Protein AF-A0AAE1D5R2-F1 (afdb_monomer_lite)

pLDDT: mean 80.83, std 11.8, range [43.78, 93.25]

Radius of gyration: 21.81 Å; chains: 1; bounding box: 30×30×58 Å

Sequence (110 aa):
MLLQHMVQAYGDIRSGRSQRDTGWDFDLTCSVLQRFFKKRDVGEESRNPEGQTILYLETEKSIVCHLAHLSDWGFPFYVLDLRRAVKRILDKERWYISFFKDNCPRKEWA

Structure (mmCIF, N/CA/C/O backbone):
data_AF-A0AAE1D5R2-F1
#
_entry.id   AF-A0AAE1D5R2-F1
#
loop_
_atom_site.group_PDB
_atom_site.id
_atom_site.type_symbol
_atom_site.label_atom_id
_atom_site.label_alt_id
_atom_site.label_comp_id
_atom_site.label_asym_id
_atom_site.label_entity_id
_atom_site.label_seq_id
_atom_site.pdbx_PDB_ins_code
_atom_site.Cartn_x
_atom_site.Cartn_y
_atom_site.Cartn_z
_atom_site.occupancy
_atom_site.B_iso_or_equiv
_atom_site.auth_seq_id
_atom_site.auth_comp_id
_atom_site.auth_asym_id
_atom_site.auth_atom_id
_atom_site.pdbx_PDB_model_num
ATOM 1 N N . MET A 1 1 ? -11.431 -8.225 -35.719 1.00 63.03 1 MET A N 1
ATOM 2 C CA . MET A 1 1 ? -10.241 -8.048 -36.582 1.00 63.03 1 MET A CA 1
ATOM 3 C C . MET A 1 1 ? -9.011 -7.612 -35.789 1.00 63.03 1 MET A C 1
ATOM 5 O O . MET A 1 1 ? -8.074 -8.388 -35.719 1.00 63.03 1 MET A O 1
ATOM 9 N N . LEU A 1 2 ? -9.024 -6.469 -35.092 1.00 75.56 2 LEU A N 1
ATOM 10 C CA . LEU A 1 2 ? -7.836 -5.936 -34.394 1.00 75.56 2 LEU A CA 1
ATOM 11 C C . LEU A 1 2 ? -7.213 -6.880 -33.336 1.00 75.56 2 LEU A C 1
ATOM 13 O O . LEU A 1 2 ? -5.997 -7.028 -33.281 1.00 75.56 2 LEU A O 1
ATOM 17 N N . LEU A 1 3 ? -8.033 -7.598 -32.556 1.00 77.81 3 LEU A N 1
ATOM 18 C CA . LEU A 1 3 ? -7.539 -8.594 -31.589 1.00 77.81 3 LEU A CA 1
ATOM 19 C C . LEU A 1 3 ? -6.821 -9.777 -32.271 1.00 77.81 3 LEU A C 1
ATOM 21 O O . LEU A 1 3 ? -5.856 -10.312 -31.736 1.00 77.81 3 LEU A O 1
ATOM 25 N N . GLN A 1 4 ? -7.284 -10.176 -33.457 1.00 82.00 4 GLN A N 1
ATOM 26 C CA . GLN A 1 4 ? -6.718 -11.293 -34.213 1.00 82.00 4 GLN A CA 1
ATOM 27 C C . GLN A 1 4 ? -5.349 -10.919 -34.793 1.00 82.00 4 GLN A C 1
ATOM 29 O O . GLN A 1 4 ? -4.409 -11.699 -34.667 1.00 82.00 4 GLN A O 1
ATOM 34 N N . HIS A 1 5 ? -5.213 -9.692 -35.310 1.00 86.56 5 HIS A N 1
ATOM 35 C CA . HIS A 1 5 ? -3.934 -9.153 -35.785 1.00 86.56 5 HIS A CA 1
ATOM 36 C C . HIS A 1 5 ? -2.910 -9.039 -34.645 1.00 86.56 5 HIS A C 1
ATOM 38 O O . HIS A 1 5 ? -1.757 -9.411 -34.815 1.00 86.56 5 HIS A O 1
ATOM 44 N N . MET A 1 6 ? -3.329 -8.611 -33.447 1.00 83.94 6 MET A N 1
ATOM 45 C CA . MET A 1 6 ? -2.443 -8.545 -32.273 1.00 83.94 6 MET A CA 1
ATOM 46 C C . MET A 1 6 ? -1.920 -9.917 -31.829 1.00 83.94 6 MET A C 1
ATOM 48 O O . MET A 1 6 ? -0.765 -10.039 -31.423 1.00 83.94 6 MET A O 1
ATOM 52 N N . VAL A 1 7 ? -2.764 -10.951 -31.886 1.00 86.12 7 VAL A N 1
ATOM 53 C CA . VAL A 1 7 ? -2.372 -12.321 -31.520 1.00 86.12 7 VAL A CA 1
ATOM 54 C C . VAL A 1 7 ? -1.404 -12.909 -32.547 1.00 86.12 7 VAL A C 1
ATOM 56 O O . VAL A 1 7 ? -0.431 -13.549 -32.153 1.00 86.12 7 VAL A O 1
ATOM 59 N N . GLN A 1 8 ? -1.631 -12.661 -33.838 1.00 86.88 8 GLN A N 1
ATOM 60 C CA . GLN A 1 8 ? -0.723 -13.087 -34.907 1.00 86.88 8 GLN A CA 1
ATOM 61 C C . GLN A 1 8 ? 0.624 -12.361 -34.819 1.00 86.88 8 GLN A C 1
ATOM 63 O O . GLN A 1 8 ? 1.659 -13.019 -34.744 1.00 86.88 8 GLN A O 1
ATOM 68 N N . ALA A 1 9 ? 0.607 -11.034 -34.665 1.00 86.94 9 ALA A N 1
ATOM 69 C CA . ALA A 1 9 ? 1.810 -10.231 -34.459 1.00 86.94 9 ALA A CA 1
ATOM 70 C C . ALA A 1 9 ? 2.634 -10.697 -33.243 1.00 86.94 9 ALA A C 1
ATOM 72 O O . ALA A 1 9 ? 3.863 -10.724 -33.284 1.00 86.94 9 ALA A O 1
ATOM 73 N N . TYR A 1 10 ? 1.973 -11.105 -32.153 1.00 85.06 10 TYR A N 1
ATOM 74 C CA . TYR A 1 10 ? 2.658 -11.672 -30.987 1.00 85.06 10 TYR A CA 1
ATOM 75 C C . TYR A 1 10 ? 3.386 -12.984 -31.305 1.00 85.06 10 TYR A C 1
ATOM 77 O O . TYR A 1 10 ? 4.516 -13.177 -30.853 1.00 85.06 10 TYR A O 1
ATOM 85 N N . GLY A 1 11 ? 2.759 -13.872 -32.082 1.00 85.88 11 GLY A N 1
ATOM 86 C CA . GLY A 1 11 ? 3.378 -15.121 -32.532 1.00 85.88 11 GLY A CA 1
ATOM 87 C C . GLY A 1 11 ? 4.609 -14.869 -33.402 1.00 85.88 11 GLY A C 1
ATOM 88 O O . GLY A 1 11 ? 5.670 -15.440 -33.148 1.00 85.88 11 GLY A O 1
ATOM 89 N N . ASP A 1 12 ? 4.495 -13.943 -34.350 1.00 86.88 12 ASP A N 1
ATOM 90 C CA . ASP A 1 12 ? 5.571 -13.572 -35.272 1.00 86.88 12 ASP A CA 1
ATOM 91 C C . ASP A 1 12 ? 6.786 -12.989 -34.543 1.00 86.88 12 ASP A C 1
ATOM 93 O O . ASP A 1 12 ? 7.929 -13.376 -34.799 1.00 86.88 12 ASP A O 1
ATOM 97 N N . ILE A 1 13 ? 6.558 -12.122 -33.560 1.00 86.19 13 ILE A N 1
ATOM 98 C CA . ILE A 1 13 ? 7.641 -11.525 -32.771 1.00 86.19 13 ILE A CA 1
ATOM 99 C C 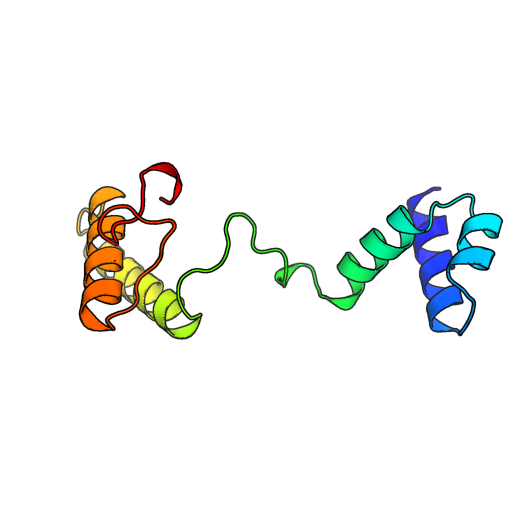. ILE A 1 13 ? 8.294 -12.557 -31.846 1.00 86.19 13 ILE A C 1
ATOM 101 O O . ILE A 1 13 ? 9.518 -12.580 -31.719 1.00 86.19 13 ILE A O 1
ATOM 105 N N . ARG A 1 14 ? 7.516 -13.478 -31.264 1.00 83.50 14 ARG A N 1
ATOM 106 C CA . ARG A 1 14 ? 8.060 -14.628 -30.518 1.00 83.50 14 ARG A CA 1
ATOM 107 C C . ARG A 1 14 ? 8.875 -15.574 -31.402 1.00 83.50 14 ARG A C 1
ATOM 109 O O . ARG A 1 14 ? 9.812 -16.188 -30.904 1.00 83.50 14 ARG A O 1
ATOM 116 N N . SER A 1 15 ? 8.554 -15.666 -32.692 1.00 85.62 15 SER A N 1
ATOM 117 C CA . SER A 1 15 ? 9.317 -16.451 -33.672 1.00 85.62 15 SER A CA 1
ATOM 118 C C . SER A 1 15 ? 10.629 -15.787 -34.122 1.00 85.62 15 SER A C 1
ATOM 120 O O . SER A 1 15 ? 11.395 -16.392 -34.868 1.00 85.62 15 SER A O 1
ATOM 122 N N . GLY A 1 16 ? 10.916 -14.566 -33.648 1.00 85.62 16 GLY A N 1
ATOM 123 C CA . GLY A 1 16 ? 12.164 -13.844 -33.907 1.00 85.62 16 GLY A CA 1
ATOM 124 C C . GLY A 1 16 ? 12.045 -12.674 -34.886 1.00 85.62 16 GLY A C 1
ATOM 125 O O . GLY A 1 16 ? 13.064 -12.068 -35.217 1.00 85.62 16 GLY A O 1
ATOM 126 N N . ARG A 1 17 ? 10.836 -12.319 -35.350 1.00 86.00 17 ARG A N 1
ATOM 127 C CA . ARG A 1 17 ? 10.639 -11.118 -36.179 1.00 86.00 17 ARG A CA 1
ATOM 128 C C . ARG A 1 17 ? 10.757 -9.836 -35.358 1.00 86.00 17 ARG A C 1
ATOM 130 O O . ARG A 1 17 ? 10.430 -9.793 -34.171 1.00 86.00 17 ARG A O 1
ATOM 137 N N . SER A 1 18 ? 11.200 -8.759 -36.007 1.00 86.69 18 SER A N 1
ATOM 138 C CA . SER A 1 18 ? 11.306 -7.460 -35.348 1.00 86.69 18 SER A CA 1
ATOM 139 C C . SER A 1 18 ? 9.918 -6.856 -35.087 1.00 86.69 18 SER A C 1
ATOM 141 O O . SER A 1 18 ? 8.975 -7.019 -35.868 1.00 86.69 18 SER A O 1
ATOM 143 N N . GLN A 1 19 ? 9.790 -6.115 -33.981 1.00 83.50 19 GLN A N 1
ATOM 144 C CA . GLN A 1 19 ? 8.542 -5.422 -33.631 1.00 83.50 19 GLN A CA 1
ATOM 145 C C . GLN A 1 19 ? 8.149 -4.357 -34.663 1.00 83.50 19 GLN A C 1
ATOM 147 O O . GLN A 1 19 ? 6.972 -4.034 -34.791 1.00 83.50 19 GLN A O 1
ATOM 152 N N . ARG A 1 20 ? 9.135 -3.803 -35.378 1.00 83.19 20 ARG A N 1
ATOM 153 C CA . ARG A 1 20 ? 8.928 -2.748 -36.370 1.00 83.19 20 ARG A CA 1
ATOM 154 C C . ARG A 1 20 ? 8.320 -3.311 -37.650 1.00 83.19 20 ARG A C 1
ATOM 156 O O . ARG A 1 20 ? 7.314 -2.779 -38.099 1.00 83.19 20 ARG A O 1
ATOM 163 N N . ASP A 1 21 ? 8.889 -4.398 -38.165 1.00 86.12 21 ASP A N 1
ATOM 164 C CA . ASP A 1 21 ? 8.428 -5.025 -39.412 1.00 86.12 21 ASP A CA 1
ATOM 165 C C . ASP A 1 21 ? 7.017 -5.592 -39.226 1.00 86.12 21 ASP A C 1
ATOM 167 O O . ASP A 1 21 ? 6.106 -5.303 -39.993 1.00 86.12 21 ASP A O 1
ATOM 171 N N . THR A 1 22 ? 6.798 -6.278 -38.104 1.00 86.38 22 THR A N 1
ATOM 172 C CA . THR A 1 22 ? 5.478 -6.807 -37.736 1.00 86.38 22 THR A CA 1
ATOM 173 C C . THR A 1 22 ? 4.453 -5.683 -37.514 1.00 86.38 22 THR A C 1
ATOM 175 O O . THR A 1 22 ? 3.272 -5.838 -37.808 1.00 86.38 22 THR A O 1
ATOM 178 N N . GLY A 1 23 ? 4.879 -4.523 -37.005 1.00 86.56 23 GLY A N 1
ATOM 179 C CA . GLY A 1 23 ? 4.006 -3.357 -36.864 1.00 86.56 23 GLY A CA 1
ATOM 180 C C . GLY A 1 23 ? 3.529 -2.801 -38.206 1.00 86.56 23 GLY A C 1
ATOM 181 O O . GLY A 1 23 ? 2.385 -2.369 -38.309 1.00 86.56 23 GLY A O 1
ATOM 182 N N . TRP A 1 24 ? 4.368 -2.850 -39.242 1.00 88.19 24 TRP A N 1
ATOM 183 C CA . TRP A 1 24 ? 3.995 -2.417 -40.591 1.00 88.19 24 TRP A CA 1
ATOM 184 C C . TRP A 1 24 ? 3.031 -3.402 -41.256 1.00 88.19 24 TRP A C 1
ATOM 186 O O . TRP A 1 24 ? 2.028 -2.970 -41.817 1.00 88.19 24 TRP A O 1
ATOM 196 N N . ASP A 1 25 ? 3.283 -4.707 -41.127 1.00 86.94 25 ASP A N 1
ATOM 197 C CA . ASP A 1 25 ? 2.462 -5.760 -41.747 1.00 86.94 25 ASP A CA 1
ATOM 198 C C . ASP A 1 25 ? 1.004 -5.753 -41.255 1.00 86.94 25 ASP A C 1
ATOM 200 O O . ASP A 1 25 ? 0.078 -6.048 -42.011 1.00 86.94 25 ASP A O 1
ATOM 204 N N . PHE A 1 26 ? 0.791 -5.405 -39.984 1.00 84.94 26 PHE A N 1
ATOM 205 C CA . PHE A 1 26 ? -0.528 -5.434 -39.346 1.00 84.94 26 PHE A CA 1
ATOM 206 C C . PHE A 1 26 ? -1.141 -4.049 -39.094 1.00 84.94 26 PHE A C 1
ATOM 208 O O . PHE A 1 26 ? -2.202 -3.979 -38.467 1.00 84.94 26 PHE A O 1
ATOM 215 N N . ASP A 1 27 ? -0.497 -2.975 -39.564 1.00 87.62 27 ASP A N 1
ATOM 216 C CA . ASP A 1 27 ? -0.868 -1.574 -39.297 1.00 87.62 27 ASP A CA 1
ATOM 217 C C . ASP A 1 27 ? -1.030 -1.280 -37.788 1.00 87.62 27 ASP A C 1
ATOM 219 O O . ASP A 1 27 ? -2.020 -0.726 -37.303 1.00 87.62 27 ASP A O 1
ATOM 223 N N . LEU A 1 28 ? -0.047 -1.729 -37.001 1.00 86.06 28 LEU A N 1
ATOM 224 C CA . LEU A 1 28 ? -0.001 -1.586 -35.547 1.00 86.06 28 LEU A CA 1
ATOM 225 C C . LEU A 1 28 ? 1.204 -0.742 -35.131 1.00 86.06 28 LEU A C 1
ATOM 227 O O . LEU A 1 28 ? 2.357 -1.064 -35.412 1.00 86.06 28 LEU A O 1
ATOM 231 N N . THR A 1 29 ? 0.963 0.313 -34.352 1.00 86.56 29 THR A N 1
ATOM 232 C CA . THR A 1 29 ? 2.057 1.078 -33.743 1.00 86.56 29 THR A CA 1
ATOM 233 C C . THR A 1 29 ? 2.843 0.204 -32.758 1.00 86.56 29 THR A C 1
ATOM 235 O O . THR A 1 29 ? 2.257 -0.542 -31.970 1.00 86.56 29 THR A O 1
ATOM 238 N N . CYS A 1 30 ? 4.170 0.362 -32.706 1.00 82.50 30 CYS A N 1
ATOM 239 C CA . CYS A 1 30 ? 5.024 -0.364 -31.757 1.00 82.50 30 CYS A CA 1
ATOM 240 C C . CYS A 1 30 ? 4.556 -0.231 -30.294 1.00 82.50 30 CYS A C 1
ATOM 242 O O . CYS A 1 30 ? 4.664 -1.181 -29.525 1.00 82.50 30 CYS A O 1
ATOM 244 N N . SER A 1 31 ? 3.990 0.918 -29.910 1.00 84.06 31 SER A N 1
ATOM 245 C CA . SER A 1 31 ? 3.434 1.154 -28.569 1.00 84.06 31 SER A CA 1
ATOM 246 C C . SER A 1 31 ? 2.253 0.233 -28.239 1.00 84.06 31 SER A C 1
ATOM 248 O O . SER A 1 31 ? 2.121 -0.236 -27.107 1.00 84.06 31 SER A O 1
ATOM 250 N N . VAL A 1 32 ? 1.411 -0.064 -29.231 1.00 85.38 32 VAL A N 1
ATOM 251 C CA . VAL A 1 32 ? 0.257 -0.960 -29.109 1.00 85.38 32 VAL A CA 1
ATOM 252 C C . VAL A 1 32 ? 0.729 -2.401 -28.918 1.00 85.38 32 VAL A C 1
ATOM 254 O O . VAL A 1 32 ? 0.258 -3.080 -28.004 1.00 85.38 32 VAL A O 1
ATOM 257 N N . LEU A 1 33 ? 1.716 -2.832 -29.709 1.00 84.06 33 LEU A N 1
ATOM 258 C CA . LEU A 1 33 ? 2.347 -4.149 -29.587 1.00 84.06 33 LEU A CA 1
ATOM 259 C C . LEU A 1 33 ? 3.027 -4.326 -28.224 1.00 84.06 33 LEU A C 1
ATOM 261 O O . LEU A 1 33 ? 2.731 -5.276 -27.504 1.00 84.06 33 LEU A O 1
ATOM 265 N N . GLN A 1 34 ? 3.852 -3.366 -27.803 1.00 84.25 34 GLN A N 1
ATOM 266 C CA . GLN A 1 34 ? 4.530 -3.399 -26.502 1.00 84.25 34 GLN A CA 1
ATOM 267 C C . GLN A 1 34 ? 3.547 -3.480 -25.332 1.00 84.25 34 GLN A C 1
ATOM 269 O O . GLN A 1 34 ? 3.750 -4.258 -24.397 1.00 84.25 34 GLN A O 1
ATOM 274 N N . ARG A 1 35 ? 2.452 -2.712 -25.382 1.00 82.31 35 ARG A N 1
ATOM 275 C CA . ARG A 1 35 ? 1.406 -2.754 -24.354 1.00 82.31 35 ARG A CA 1
ATOM 276 C C . ARG A 1 35 ? 0.693 -4.106 -24.327 1.00 82.31 35 ARG A C 1
ATOM 278 O O . ARG A 1 35 ? 0.401 -4.610 -23.241 1.00 82.31 35 ARG A O 1
ATOM 285 N N . PHE A 1 36 ? 0.414 -4.684 -25.494 1.00 84.12 36 PHE A N 1
ATOM 286 C CA . PHE A 1 36 ? -0.214 -5.998 -25.615 1.00 84.12 36 PHE A CA 1
ATOM 287 C C . PHE A 1 36 ? 0.697 -7.114 -25.079 1.00 84.12 36 PHE A C 1
ATOM 289 O O . PHE A 1 36 ? 0.242 -7.949 -24.298 1.00 84.12 36 PHE A O 1
ATOM 296 N N . PHE A 1 37 ? 1.994 -7.082 -25.398 1.00 81.06 37 PHE A N 1
ATOM 297 C CA . PHE A 1 37 ? 2.965 -8.085 -24.940 1.00 81.06 37 PHE A CA 1
ATOM 298 C C . PHE A 1 37 ? 3.215 -7.992 -23.449 1.00 81.06 37 PHE A C 1
ATOM 300 O O . PHE A 1 37 ? 3.107 -8.996 -22.757 1.00 81.06 37 PHE A O 1
ATOM 307 N N . LYS A 1 38 ? 3.407 -6.776 -22.925 1.00 78.19 38 LYS A N 1
ATOM 308 C CA . LYS A 1 38 ? 3.528 -6.557 -21.481 1.00 78.19 38 LYS A CA 1
ATOM 309 C C . LYS A 1 38 ? 2.308 -7.095 -20.726 1.00 78.19 38 LYS A C 1
ATOM 311 O O . LYS A 1 38 ? 2.461 -7.634 -19.640 1.00 78.19 38 LYS A O 1
ATOM 316 N N . LYS A 1 39 ? 1.098 -6.996 -21.295 1.00 74.56 39 LYS A N 1
ATOM 317 C CA . LYS A 1 39 ? -0.105 -7.585 -20.683 1.00 74.56 39 LYS A CA 1
ATOM 318 C C . LYS A 1 39 ? -0.062 -9.122 -20.669 1.00 74.56 39 LYS A C 1
ATOM 320 O O . LYS A 1 39 ? -0.508 -9.718 -19.697 1.00 74.56 39 LYS A O 1
ATOM 325 N N . ARG A 1 40 ? 0.427 -9.758 -21.737 1.00 72.50 40 ARG A N 1
ATOM 326 C CA . ARG A 1 40 ? 0.469 -11.225 -21.861 1.00 72.50 40 ARG A CA 1
ATOM 327 C C . ARG A 1 40 ? 1.627 -11.874 -21.111 1.00 72.50 40 ARG A C 1
ATOM 329 O O . ARG A 1 40 ? 1.423 -12.914 -20.500 1.00 72.50 40 ARG A O 1
ATOM 336 N N . ASP A 1 41 ? 2.814 -11.282 -21.171 1.00 70.31 41 ASP A N 1
ATOM 337 C CA . ASP A 1 41 ? 4.030 -11.866 -20.602 1.00 70.31 41 ASP A CA 1
ATOM 338 C C . ASP A 1 41 ? 4.094 -11.708 -19.076 1.00 70.31 41 ASP A C 1
ATOM 340 O O . ASP A 1 41 ? 4.662 -12.559 -18.402 1.00 70.31 41 ASP A O 1
ATOM 344 N N . VAL A 1 42 ? 3.501 -10.645 -18.519 1.00 63.84 42 VAL A N 1
ATOM 345 C CA . VAL A 1 42 ? 3.573 -10.342 -17.075 1.00 63.84 42 VAL A CA 1
ATOM 346 C C . VAL A 1 42 ? 2.344 -10.871 -16.308 1.00 63.84 42 VAL A C 1
ATOM 348 O O . VAL A 1 42 ? 2.261 -10.727 -15.093 1.00 63.84 42 VAL A O 1
ATOM 351 N N . GLY A 1 43 ? 1.388 -11.516 -16.989 1.00 54.94 43 GLY A N 1
ATOM 352 C CA . GLY A 1 43 ? 0.146 -12.002 -16.379 1.00 54.94 43 GLY A CA 1
ATOM 353 C C . GLY A 1 43 ? -0.768 -10.866 -15.895 1.00 54.94 43 GLY A C 1
ATOM 354 O O . GLY A 1 43 ? -0.329 -9.762 -15.569 1.00 54.94 43 GLY A O 1
ATOM 355 N N . GLU A 1 44 ? -2.079 -11.109 -15.863 1.00 54.19 44 GLU A N 1
ATOM 356 C CA . GLU A 1 44 ? -3.066 -10.097 -15.447 1.00 54.19 44 GLU A CA 1
ATOM 357 C C . GLU A 1 44 ? -2.934 -9.718 -13.953 1.00 54.19 44 GLU A C 1
ATOM 359 O O . GLU A 1 44 ? -3.360 -8.638 -13.552 1.00 54.19 44 GLU A O 1
ATOM 364 N N . GLU A 1 45 ? -2.239 -10.552 -13.171 1.00 50.00 45 GLU A N 1
ATOM 365 C CA . GLU A 1 45 ? -1.976 -10.413 -11.730 1.00 50.00 45 GLU A CA 1
ATOM 366 C C . GLU A 1 45 ? -0.947 -9.330 -11.364 1.00 50.00 45 GLU A C 1
ATOM 368 O O . GLU A 1 45 ? -0.866 -8.921 -10.212 1.00 50.00 45 GLU A O 1
ATOM 373 N N . SER A 1 46 ? -0.170 -8.823 -12.326 1.00 46.91 46 SER A N 1
ATOM 374 C CA . SER A 1 46 ? 0.849 -7.786 -12.077 1.00 46.91 46 SER A CA 1
ATOM 375 C C . SER A 1 46 ? 0.329 -6.354 -12.211 1.00 46.91 46 SER A C 1
ATOM 377 O O . SER A 1 46 ? 1.076 -5.381 -12.053 1.00 46.91 46 SER A O 1
ATOM 379 N N . ARG A 1 47 ? -0.959 -6.190 -12.523 1.00 46.69 47 ARG A N 1
ATOM 380 C CA . ARG A 1 47 ? -1.609 -4.886 -12.453 1.00 46.69 47 ARG A CA 1
ATOM 381 C C . ARG A 1 47 ? -1.972 -4.634 -11.000 1.00 46.69 47 ARG A C 1
ATOM 383 O O . ARG A 1 47 ? -3.071 -4.981 -10.593 1.00 46.69 47 ARG A O 1
ATOM 390 N N . ASN A 1 48 ? -1.059 -4.006 -10.256 1.00 45.28 48 ASN A N 1
ATOM 391 C CA . ASN A 1 48 ? -1.412 -3.281 -9.035 1.00 45.28 48 ASN A CA 1
ATOM 392 C C . ASN A 1 48 ? -2.572 -2.347 -9.407 1.00 45.28 48 ASN A C 1
ATOM 394 O O . ASN A 1 48 ? -2.334 -1.421 -10.192 1.00 45.28 48 ASN A O 1
ATOM 398 N N . PRO A 1 49 ? -3.814 -2.622 -8.967 1.00 46.34 49 PRO A N 1
ATOM 399 C CA . PRO A 1 49 ? -4.970 -1.934 -9.518 1.00 46.34 49 PRO A CA 1
ATOM 400 C C . PRO A 1 49 ? -4.884 -0.441 -9.242 1.00 46.34 49 PRO A C 1
ATOM 402 O O . PRO A 1 49 ? -5.154 0.349 -10.138 1.00 46.34 49 PRO A O 1
ATOM 405 N N . GLU A 1 50 ? -4.417 -0.043 -8.061 1.00 43.78 50 GLU A N 1
ATOM 406 C CA . GLU A 1 50 ? -4.313 1.354 -7.664 1.00 43.78 50 GLU A CA 1
ATOM 407 C C . GLU A 1 50 ? -3.186 1.492 -6.629 1.00 43.78 50 GLU A C 1
ATOM 409 O O . GLU A 1 50 ? -3.225 0.879 -5.567 1.00 43.78 50 GLU A O 1
ATOM 414 N N . GLY A 1 51 ? -2.158 2.284 -6.943 1.00 53.78 51 GLY A N 1
ATOM 415 C CA . GLY A 1 51 ? -1.123 2.671 -5.982 1.00 53.78 51 GLY A CA 1
ATOM 416 C C . GLY A 1 51 ? 0.173 1.856 -6.032 1.00 53.78 51 GLY A C 1
ATOM 417 O O . GLY A 1 51 ? 0.215 0.644 -6.230 1.00 53.78 51 GLY A O 1
ATOM 418 N N . GLN A 1 52 ? 1.279 2.569 -5.853 1.00 57.91 52 GLN A N 1
ATOM 419 C CA . GLN A 1 52 ? 2.576 1.984 -5.544 1.00 57.91 52 GLN A CA 1
ATOM 420 C C . GLN A 1 52 ? 2.448 1.210 -4.223 1.00 57.91 52 GLN A C 1
ATOM 422 O O . GLN A 1 52 ? 1.983 1.772 -3.232 1.00 57.91 52 GLN A O 1
ATOM 427 N N . THR A 1 53 ? 2.830 -0.069 -4.198 1.00 60.22 53 THR A N 1
ATOM 428 C CA . THR A 1 53 ? 2.825 -0.870 -2.969 1.00 60.22 53 THR A CA 1
ATOM 429 C C . THR A 1 53 ? 3.887 -0.298 -2.032 1.00 60.22 53 THR A C 1
ATOM 431 O O . THR A 1 53 ? 5.083 -0.386 -2.303 1.00 60.22 53 THR A O 1
ATOM 434 N N . ILE A 1 54 ? 3.446 0.390 -0.978 1.00 70.25 54 ILE A N 1
ATOM 435 C CA . ILE A 1 54 ? 4.329 1.068 -0.013 1.00 70.25 54 ILE A CA 1
ATOM 436 C C . ILE A 1 54 ? 4.858 0.080 1.038 1.00 70.25 54 ILE A C 1
ATOM 438 O O . ILE A 1 54 ? 5.943 0.269 1.581 1.00 70.25 54 ILE A O 1
ATOM 442 N N . LEU A 1 55 ? 4.092 -0.976 1.318 1.00 73.50 55 LEU A N 1
ATOM 443 C CA . LEU A 1 55 ? 4.450 -2.036 2.255 1.00 73.50 55 LEU A CA 1
ATOM 444 C C . LEU A 1 55 ? 4.998 -3.251 1.502 1.00 73.50 55 LEU A C 1
ATOM 446 O O . LEU A 1 55 ? 4.608 -3.512 0.364 1.00 73.50 55 LEU A O 1
ATOM 450 N N . TYR A 1 56 ? 5.870 -4.024 2.154 1.00 81.00 56 TYR A N 1
ATOM 451 C CA . TYR A 1 56 ? 6.243 -5.338 1.636 1.00 81.00 56 TYR A CA 1
ATOM 452 C C . TYR A 1 56 ? 5.032 -6.273 1.637 1.00 81.00 56 TYR A C 1
ATOM 454 O O . TYR A 1 56 ? 4.190 -6.229 2.538 1.00 81.00 56 TYR A O 1
ATOM 462 N N . LEU A 1 57 ? 4.997 -7.176 0.657 1.00 80.75 57 LEU A N 1
ATOM 463 C CA . LEU A 1 57 ? 3.908 -8.133 0.461 1.00 80.75 57 LEU A CA 1
ATOM 464 C C . LEU A 1 57 ? 3.598 -8.957 1.722 1.00 80.75 57 LEU A C 1
ATOM 466 O O . LEU A 1 57 ? 2.440 -9.236 2.020 1.00 80.75 57 LEU A O 1
ATOM 470 N N . GLU A 1 58 ? 4.622 -9.350 2.480 1.00 82.31 58 GLU A N 1
ATOM 471 C CA . GLU A 1 58 ? 4.450 -10.112 3.723 1.00 82.31 58 GLU A CA 1
ATOM 472 C C . GLU A 1 58 ? 3.746 -9.293 4.810 1.00 82.31 58 GLU A C 1
ATOM 474 O O . GLU A 1 58 ? 2.856 -9.794 5.502 1.00 82.31 58 GLU A O 1
ATOM 479 N N . THR A 1 59 ? 4.098 -8.011 4.929 1.00 81.69 59 THR A N 1
ATOM 480 C CA . THR A 1 59 ? 3.466 -7.078 5.865 1.00 81.69 59 THR A CA 1
ATOM 481 C C . THR A 1 59 ? 2.003 -6.855 5.499 1.00 81.69 59 THR A C 1
ATOM 483 O O . THR A 1 59 ? 1.140 -6.895 6.373 1.00 81.69 59 THR A O 1
ATOM 486 N N . GLU A 1 60 ? 1.709 -6.678 4.214 1.00 83.69 60 GLU A N 1
ATOM 487 C CA . GLU A 1 60 ? 0.345 -6.501 3.720 1.00 83.69 60 GLU A CA 1
ATOM 488 C C . GLU A 1 60 ? -0.521 -7.740 3.981 1.00 83.69 60 GLU A C 1
ATOM 490 O O . GLU A 1 60 ? -1.598 -7.627 4.567 1.00 83.69 60 GLU A O 1
ATOM 495 N N . LYS A 1 61 ? -0.013 -8.938 3.662 1.00 87.50 61 LYS A N 1
ATOM 496 C CA . LYS A 1 61 ? -0.694 -10.208 3.971 1.00 87.50 61 LYS A CA 1
ATOM 497 C C . LYS A 1 61 ? -0.992 -10.349 5.461 1.00 87.50 61 LYS A C 1
ATOM 499 O O . LYS A 1 61 ? -2.086 -10.771 5.835 1.00 87.50 61 LYS A O 1
ATOM 504 N N . SER A 1 62 ? -0.035 -9.976 6.310 1.00 87.50 62 SER A N 1
ATOM 505 C CA . SER A 1 62 ? -0.226 -9.983 7.760 1.00 87.50 62 SER A CA 1
ATOM 506 C C . SER A 1 62 ? -1.348 -9.030 8.180 1.00 87.50 62 SER A C 1
ATOM 508 O O . SER A 1 62 ? -2.230 -9.434 8.934 1.00 87.50 62 SER A O 1
ATOM 510 N N . ILE A 1 63 ? -1.380 -7.798 7.659 1.00 87.62 63 ILE A N 1
ATOM 511 C CA . ILE A 1 63 ? -2.448 -6.830 7.957 1.00 87.62 63 ILE A CA 1
ATOM 512 C C . ILE A 1 63 ? -3.815 -7.396 7.561 1.00 87.62 63 ILE A C 1
ATOM 514 O O . ILE A 1 63 ? -4.719 -7.409 8.392 1.00 87.62 63 ILE A O 1
ATOM 518 N N . VAL A 1 64 ? -3.956 -7.921 6.340 1.00 89.12 64 VAL A N 1
ATOM 519 C CA . VAL A 1 64 ? -5.224 -8.490 5.851 1.00 89.12 64 VAL A CA 1
ATOM 520 C C . VAL A 1 64 ? -5.707 -9.637 6.743 1.00 89.12 64 VAL A C 1
ATOM 522 O O . VAL A 1 64 ? -6.882 -9.677 7.098 1.00 89.12 64 VAL A O 1
ATOM 525 N N . CYS A 1 65 ? -4.808 -10.529 7.167 1.00 90.81 65 CYS A N 1
ATOM 526 C CA . CYS A 1 65 ? -5.147 -11.636 8.064 1.00 90.81 65 CYS A CA 1
ATOM 527 C C . CYS A 1 65 ? -5.710 -11.143 9.410 1.00 90.81 65 CYS A C 1
ATOM 529 O O . CYS A 1 65 ? -6.742 -11.620 9.877 1.00 90.81 65 CYS A O 1
ATOM 531 N N . HIS A 1 66 ? -5.085 -10.129 10.014 1.00 89.31 66 HIS A N 1
ATOM 532 C CA . HIS A 1 66 ? -5.583 -9.553 11.265 1.00 89.31 66 HIS A CA 1
ATOM 533 C C . HIS A 1 66 ? -6.915 -8.814 11.081 1.00 89.31 66 HIS A C 1
ATOM 535 O O . HIS A 1 66 ? -7.770 -8.888 11.961 1.00 89.31 66 HIS A O 1
ATOM 541 N N . LEU A 1 67 ? -7.114 -8.127 9.951 1.00 90.00 67 LEU A N 1
ATOM 542 C CA . LEU A 1 67 ? -8.389 -7.476 9.635 1.00 90.00 67 LEU A CA 1
ATOM 543 C C . LEU A 1 67 ? -9.526 -8.490 9.482 1.00 90.00 67 LEU A C 1
ATOM 545 O O . LEU A 1 67 ? -10.625 -8.233 9.969 1.00 90.00 67 LEU A O 1
ATOM 549 N N . ALA A 1 68 ? -9.256 -9.643 8.865 1.00 90.19 68 ALA A N 1
ATOM 550 C CA . ALA A 1 68 ? -10.226 -10.728 8.760 1.00 90.19 68 ALA A CA 1
ATOM 551 C C . ALA A 1 68 ? -10.655 -11.227 10.150 1.00 90.19 68 ALA A C 1
ATOM 553 O O . ALA A 1 68 ? -11.844 -11.244 10.445 1.00 90.19 68 ALA A O 1
ATOM 554 N N . HIS A 1 69 ? -9.703 -11.496 11.052 1.00 91.94 69 HIS A N 1
ATOM 555 C CA . HIS A 1 69 ? -10.031 -11.896 12.427 1.00 91.94 69 HIS A CA 1
ATOM 556 C C . HIS A 1 69 ? -10.830 -10.832 13.194 1.00 91.94 69 HIS A C 1
ATOM 558 O O . HIS A 1 69 ? -11.770 -11.162 13.912 1.00 91.94 69 HIS A O 1
ATOM 564 N N . LEU A 1 70 ? -10.479 -9.549 13.046 1.00 90.06 70 LEU A N 1
ATOM 565 C CA . LEU A 1 70 ? -11.235 -8.459 13.673 1.00 90.06 70 LEU A CA 1
ATOM 566 C C . LEU A 1 70 ? -12.678 -8.409 13.159 1.00 90.06 70 LEU A C 1
ATOM 568 O O . LEU A 1 70 ? -13.601 -8.204 13.949 1.00 90.06 70 LEU A O 1
ATOM 572 N N . SER A 1 71 ? -12.868 -8.634 11.858 1.00 89.94 71 SER A N 1
ATOM 573 C CA . SER A 1 71 ? -14.190 -8.736 11.244 1.00 89.94 71 SER A CA 1
ATOM 574 C C . SER A 1 71 ? -14.977 -9.930 11.789 1.00 89.94 71 SER A C 1
ATOM 576 O O . SER A 1 71 ? -16.149 -9.773 12.125 1.00 89.94 71 SER A O 1
ATOM 578 N N . ASP A 1 72 ? -14.343 -11.096 11.935 1.00 92.75 72 ASP A N 1
ATOM 579 C CA . ASP A 1 72 ? -14.983 -12.304 12.477 1.00 92.75 72 ASP A CA 1
ATOM 580 C C . ASP A 1 72 ? -15.466 -12.106 13.920 1.00 92.75 72 ASP A C 1
ATOM 582 O O . ASP A 1 72 ? -16.488 -12.656 14.330 1.00 92.75 72 ASP A O 1
ATOM 586 N N . TRP A 1 73 ? -14.766 -11.279 14.698 1.00 93.25 73 TRP A N 1
ATOM 587 C CA . TRP A 1 73 ? -15.162 -10.917 16.063 1.00 93.25 73 TRP A CA 1
ATOM 588 C C . TRP A 1 73 ? -16.237 -9.825 16.124 1.00 93.25 73 TRP A C 1
ATOM 590 O O . TRP A 1 73 ? -16.651 -9.436 17.217 1.00 93.25 73 TRP A O 1
ATOM 600 N N . GLY A 1 74 ? -16.682 -9.305 14.977 1.00 92.12 74 GLY A N 1
ATOM 601 C CA . GLY A 1 74 ? -17.629 -8.193 14.904 1.00 92.12 74 GLY A CA 1
ATOM 602 C C . GLY A 1 74 ? -17.044 -6.871 15.403 1.00 92.12 74 GLY A C 1
ATOM 603 O O . GLY A 1 74 ? -17.793 -5.984 15.817 1.00 92.12 74 GLY A O 1
ATOM 604 N N . PHE A 1 75 ? -15.714 -6.731 15.406 1.00 88.81 75 PHE A N 1
ATOM 605 C CA . PHE A 1 75 ? -15.067 -5.511 15.865 1.00 88.81 75 PHE A CA 1
ATOM 606 C C . PHE A 1 75 ? -15.272 -4.392 14.831 1.00 88.81 75 PHE A C 1
ATOM 608 O O . PHE A 1 75 ? -14.935 -4.573 13.658 1.00 88.81 75 PHE A O 1
ATOM 615 N N . PRO A 1 76 ? -15.791 -3.218 15.228 1.00 87.88 76 PRO A N 1
ATOM 616 C CA . PRO A 1 76 ? -15.949 -2.106 14.303 1.00 87.88 76 PRO A CA 1
ATOM 617 C C . PRO A 1 76 ? -14.569 -1.595 13.878 1.00 87.88 76 PRO A C 1
ATOM 619 O O . PRO A 1 76 ? -13.779 -1.150 14.710 1.00 87.88 76 PRO A O 1
ATOM 622 N N . PHE A 1 77 ? -14.279 -1.652 12.579 1.00 86.81 77 PHE A N 1
ATOM 623 C CA . PHE A 1 77 ? -13.003 -1.213 12.027 1.00 86.81 77 PHE A CA 1
ATOM 624 C C . PHE A 1 77 ? -13.227 -0.237 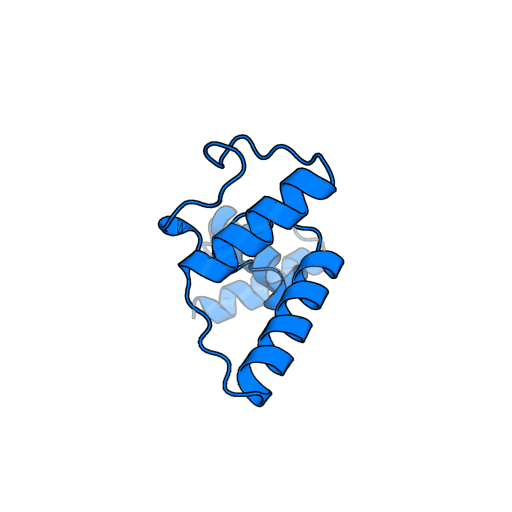10.874 1.00 86.81 77 PHE A C 1
ATOM 626 O O . PHE A 1 77 ? -13.836 -0.583 9.861 1.00 86.81 77 PHE A O 1
ATOM 633 N N . TYR A 1 78 ? -12.743 0.995 11.025 1.00 88.56 78 TYR A N 1
ATOM 634 C CA . TYR A 1 78 ? -12.939 2.053 10.040 1.00 88.56 78 TYR A CA 1
ATOM 635 C C . TYR A 1 78 ? -11.659 2.345 9.255 1.00 88.56 78 TYR A C 1
ATOM 637 O O . TYR A 1 78 ? -10.537 2.068 9.678 1.00 88.56 78 TYR A O 1
ATOM 645 N N . VAL A 1 79 ? -11.820 3.046 8.134 1.00 86.81 79 VAL A N 1
ATOM 646 C CA . VAL A 1 79 ? -10.720 3.559 7.298 1.00 86.81 79 VAL A CA 1
ATOM 647 C C . VAL A 1 79 ? -9.686 4.363 8.108 1.00 86.81 79 VAL A C 1
ATOM 649 O O . VAL A 1 79 ? -8.493 4.364 7.809 1.00 86.81 79 VAL A O 1
ATOM 652 N N . LEU A 1 80 ? -10.107 5.083 9.155 1.00 88.31 80 LEU A N 1
ATOM 653 C CA . LEU A 1 80 ? -9.177 5.805 10.032 1.00 88.31 80 LEU A CA 1
ATOM 654 C C . LEU A 1 80 ? -8.292 4.859 10.858 1.00 88.31 80 LEU A C 1
ATOM 656 O O . LEU A 1 80 ? -7.114 5.161 11.059 1.00 88.31 80 LEU A O 1
ATOM 660 N N . ASP A 1 81 ? -8.840 3.735 11.310 1.00 89.00 81 ASP A N 1
ATOM 661 C CA . ASP A 1 81 ? -8.122 2.747 12.114 1.00 89.00 81 ASP A CA 1
ATOM 662 C C . ASP A 1 81 ? -7.074 2.030 11.270 1.00 89.00 81 ASP A C 1
ATOM 664 O O . ASP A 1 81 ? -5.935 1.888 11.716 1.00 89.00 81 ASP A O 1
ATOM 668 N N . LEU A 1 82 ? -7.401 1.714 10.009 1.00 88.19 82 LEU A N 1
ATOM 669 C CA . LEU A 1 82 ? -6.438 1.175 9.048 1.00 88.19 82 LEU A CA 1
ATOM 670 C C . LEU A 1 82 ? -5.233 2.104 8.884 1.00 88.19 82 LEU A C 1
ATOM 672 O O . LEU A 1 82 ? -4.084 1.684 9.013 1.00 88.19 82 LEU A O 1
ATOM 676 N N . ARG A 1 83 ? -5.486 3.398 8.666 1.00 88.50 83 ARG A N 1
ATOM 677 C CA . ARG A 1 83 ? -4.420 4.396 8.484 1.00 88.50 83 ARG A CA 1
ATOM 678 C C . ARG A 1 83 ? -3.552 4.540 9.732 1.00 88.50 83 ARG A C 1
ATOM 680 O O . ARG A 1 83 ? -2.332 4.649 9.622 1.00 88.50 83 ARG A O 1
ATOM 687 N N . ARG A 1 84 ? -4.153 4.493 10.925 1.00 89.50 84 ARG A N 1
ATOM 688 C CA . ARG A 1 84 ? -3.417 4.506 12.202 1.00 89.50 84 ARG A CA 1
ATOM 689 C C . ARG A 1 84 ? -2.593 3.236 12.407 1.00 89.50 84 ARG A C 1
ATOM 691 O O . ARG A 1 84 ? -1.467 3.332 12.893 1.00 89.50 84 ARG A O 1
ATOM 698 N N . ALA A 1 85 ? -3.123 2.075 12.029 1.00 88.94 85 ALA A N 1
ATOM 699 C CA . ALA A 1 85 ? -2.406 0.807 12.093 1.00 88.94 85 ALA A CA 1
ATOM 700 C C . ALA A 1 85 ? -1.178 0.826 11.173 1.00 88.94 85 ALA A C 1
ATOM 702 O O . ALA A 1 85 ? -0.073 0.536 11.626 1.00 88.94 85 ALA A O 1
ATOM 703 N N . VAL A 1 86 ? -1.345 1.273 9.925 1.00 88.31 86 VAL A N 1
ATOM 704 C CA . VAL A 1 86 ? -0.243 1.419 8.963 1.00 88.31 86 VAL A CA 1
ATOM 705 C C . VAL A 1 86 ? 0.796 2.424 9.458 1.00 88.31 86 VAL A C 1
ATOM 707 O O . VAL A 1 86 ? 1.977 2.091 9.479 1.00 88.31 86 VAL A O 1
ATOM 710 N N . LYS A 1 87 ? 0.383 3.599 9.960 1.00 90.44 87 LYS A N 1
ATOM 711 C CA . LYS A 1 87 ? 1.304 4.567 10.586 1.00 90.44 87 LYS A CA 1
ATOM 712 C C . LYS A 1 87 ? 2.131 3.914 11.696 1.00 90.44 87 LYS A C 1
ATOM 714 O O . LYS A 1 87 ? 3.345 4.062 11.733 1.00 90.44 87 LYS A O 1
ATOM 719 N N . ARG A 1 88 ? 1.481 3.166 12.594 1.00 90.12 88 ARG A N 1
ATOM 720 C CA . ARG A 1 88 ? 2.156 2.492 13.713 1.00 90.12 88 ARG A CA 1
ATOM 721 C C . ARG A 1 88 ? 3.172 1.454 13.233 1.00 90.12 88 ARG A C 1
ATOM 723 O O . ARG A 1 88 ? 4.219 1.320 13.859 1.00 90.12 88 ARG A O 1
ATOM 730 N N . ILE A 1 89 ? 2.867 0.727 12.160 1.00 88.81 89 ILE A N 1
ATOM 731 C CA . ILE A 1 89 ? 3.795 -0.233 11.549 1.00 88.81 89 ILE A CA 1
ATOM 732 C C . ILE A 1 89 ? 5.004 0.508 10.976 1.00 88.81 89 ILE A C 1
ATOM 734 O O . ILE A 1 89 ? 6.130 0.192 11.344 1.00 88.81 89 ILE A O 1
ATOM 738 N N . LEU A 1 90 ? 4.779 1.537 10.157 1.00 88.06 90 LEU A N 1
ATOM 739 C CA . LEU A 1 90 ? 5.859 2.319 9.550 1.00 88.06 90 LEU A CA 1
ATOM 740 C C . LEU A 1 90 ? 6.757 2.981 10.606 1.00 88.06 90 LEU A C 1
ATOM 742 O O . LEU A 1 90 ? 7.980 2.930 10.492 1.00 88.06 90 LEU A O 1
ATOM 746 N N . ASP A 1 91 ? 6.167 3.539 11.667 1.00 88.81 91 ASP A N 1
ATOM 747 C CA . ASP A 1 91 ? 6.907 4.146 12.779 1.00 88.81 91 ASP A CA 1
ATOM 748 C C . ASP A 1 91 ? 7.745 3.109 13.544 1.00 88.81 91 ASP A C 1
ATOM 750 O O . ASP A 1 91 ? 8.893 3.381 13.903 1.00 88.81 91 ASP A O 1
ATOM 754 N N . LYS A 1 92 ? 7.196 1.908 13.780 1.00 88.62 92 LYS A N 1
ATOM 755 C CA . LYS A 1 92 ? 7.898 0.812 14.466 1.00 88.62 92 LYS A CA 1
ATOM 756 C C . LYS A 1 92 ? 9.088 0.309 13.649 1.00 88.62 92 LYS A C 1
ATOM 758 O O . LYS A 1 92 ? 10.167 0.125 14.209 1.00 88.62 92 LYS A O 1
ATOM 763 N N . GLU A 1 93 ? 8.897 0.128 12.346 1.00 85.50 93 GLU A N 1
ATOM 764 C CA . GLU A 1 93 ? 9.934 -0.339 11.417 1.00 85.50 93 GLU A CA 1
ATOM 765 C C . GLU A 1 93 ? 10.901 0.783 10.993 1.00 85.50 93 GLU A C 1
ATOM 767 O O . GLU A 1 93 ? 11.867 0.542 10.269 1.00 85.50 93 GLU A O 1
ATOM 772 N N . ARG A 1 94 ? 10.669 2.021 11.460 1.00 85.94 94 ARG A N 1
ATOM 773 C CA . ARG A 1 94 ? 11.417 3.234 11.083 1.00 85.94 94 ARG A CA 1
ATOM 774 C C . ARG A 1 94 ? 11.450 3.471 9.571 1.00 85.94 94 ARG A C 1
ATOM 776 O O . ARG A 1 94 ? 12.409 4.040 9.047 1.00 85.94 94 ARG A O 1
ATOM 783 N N . TRP A 1 95 ? 10.406 3.053 8.861 1.00 86.44 95 TRP A N 1
ATOM 784 C CA . TRP A 1 95 ? 10.252 3.357 7.444 1.00 86.44 95 TRP A CA 1
ATOM 785 C C . TRP A 1 95 ? 9.623 4.728 7.294 1.00 86.44 95 TRP A C 1
ATOM 787 O O . TRP A 1 95 ? 8.576 5.008 7.875 1.00 86.44 95 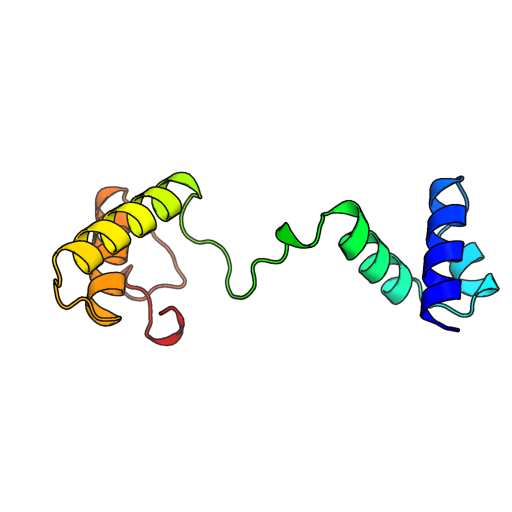TRP A O 1
ATOM 797 N N . TYR A 1 96 ? 10.273 5.576 6.502 1.00 84.44 96 TYR A N 1
ATOM 798 C CA . TYR A 1 96 ? 9.782 6.909 6.198 1.00 84.44 96 TYR A CA 1
ATOM 799 C C . TYR A 1 96 ? 9.326 6.979 4.748 1.00 84.44 96 TYR A C 1
ATOM 801 O O . TYR A 1 96 ? 10.129 6.858 3.820 1.00 84.44 96 TYR A O 1
ATOM 809 N N . ILE A 1 97 ? 8.028 7.195 4.562 1.00 82.94 97 ILE A N 1
ATOM 810 C CA . ILE A 1 97 ? 7.418 7.311 3.24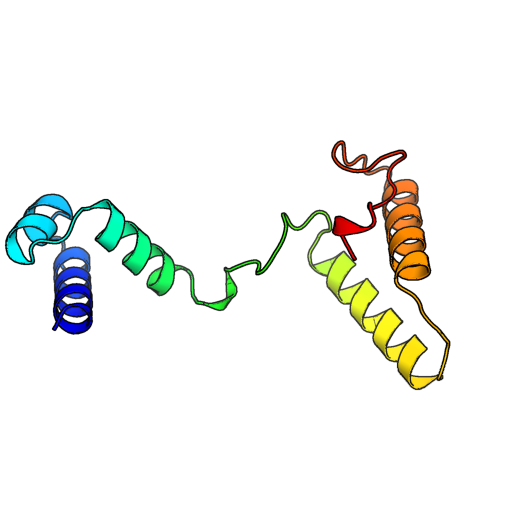1 1.00 82.94 97 ILE A CA 1
ATOM 811 C C . ILE A 1 97 ? 7.135 8.784 2.972 1.00 82.94 97 ILE A C 1
ATOM 813 O O . ILE A 1 97 ? 6.214 9.360 3.545 1.00 82.94 97 ILE A O 1
ATOM 817 N N . SER A 1 98 ? 7.906 9.396 2.071 1.00 79.38 98 SER A N 1
ATOM 818 C CA . SER A 1 98 ? 7.827 10.834 1.763 1.00 79.38 98 SER A CA 1
ATOM 819 C C . SER A 1 98 ? 6.459 11.289 1.239 1.00 79.38 98 SER A C 1
ATOM 821 O O . SER A 1 98 ? 6.093 12.452 1.390 1.00 79.38 98 SER A O 1
ATOM 823 N N . PHE A 1 99 ? 5.684 10.376 0.649 1.00 80.12 99 PHE A N 1
ATOM 824 C CA . PHE A 1 99 ? 4.314 10.632 0.200 1.00 80.12 99 PHE A CA 1
ATOM 825 C C . PHE A 1 99 ? 3.325 10.826 1.370 1.00 80.12 99 PHE A C 1
ATOM 827 O O . PHE A 1 99 ? 2.313 11.524 1.242 1.00 80.12 99 PHE A O 1
ATOM 834 N N . PHE A 1 100 ? 3.608 10.236 2.534 1.00 85.12 100 PHE A N 1
ATOM 835 C CA . PHE A 1 100 ? 2.753 10.309 3.713 1.00 85.12 100 PHE A CA 1
ATOM 836 C C . PHE A 1 100 ? 3.094 11.521 4.579 1.00 85.12 100 PHE A C 1
ATOM 838 O O . PHE A 1 100 ? 4.253 11.813 4.865 1.00 85.12 100 PHE A O 1
ATOM 845 N N . LYS A 1 101 ? 2.059 12.234 5.041 1.00 83.19 101 LYS A N 1
ATOM 846 C CA . LYS A 1 101 ? 2.242 13.338 5.989 1.00 83.19 101 LYS A CA 1
ATOM 847 C C . LYS A 1 101 ? 2.400 12.741 7.383 1.00 83.19 101 LYS A C 1
ATOM 849 O O . LYS A 1 101 ? 1.525 11.999 7.820 1.00 83.19 101 LYS A O 1
ATOM 854 N N . ASP A 1 102 ? 3.502 13.052 8.058 1.00 85.12 102 ASP A N 1
ATOM 855 C CA . ASP A 1 102 ? 3.823 12.520 9.390 1.00 85.12 102 ASP A CA 1
ATOM 856 C C . ASP A 1 102 ? 3.773 10.981 9.437 1.00 85.12 102 ASP A C 1
ATOM 858 O O . ASP A 1 102 ? 3.275 10.390 10.397 1.00 85.12 102 ASP A O 1
ATOM 862 N N . ASN A 1 103 ? 4.229 10.336 8.352 1.00 83.75 103 ASN A N 1
ATOM 863 C CA . ASN A 1 103 ? 4.202 8.881 8.153 1.00 83.75 103 ASN A CA 1
ATOM 864 C C . ASN A 1 103 ? 2.795 8.247 8.222 1.0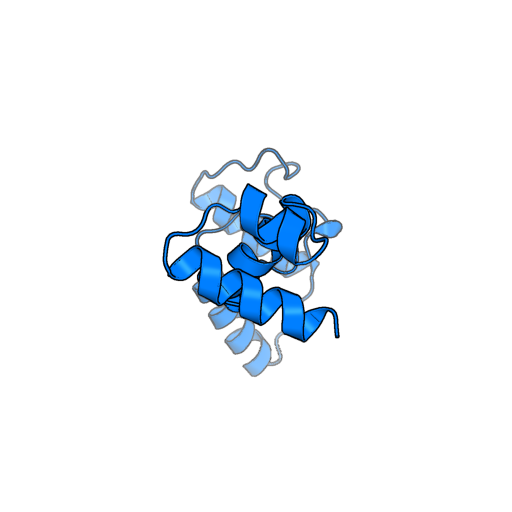0 83.75 103 ASN A C 1
ATOM 866 O O . ASN A 1 103 ? 2.640 7.036 8.369 1.00 83.75 103 ASN A O 1
ATOM 870 N N . CYS A 1 104 ? 1.750 9.071 8.127 1.00 85.25 104 CYS A N 1
ATOM 871 C CA . CYS A 1 104 ? 0.358 8.658 8.166 1.00 85.25 104 CYS A CA 1
ATOM 872 C C . CYS A 1 104 ? -0.233 8.656 6.748 1.00 85.25 104 CYS A C 1
ATOM 874 O O . CYS A 1 104 ? -0.165 9.687 6.060 1.00 85.25 104 CYS A O 1
ATOM 876 N N . PRO A 1 105 ? -0.857 7.551 6.302 1.00 86.06 105 PRO A N 1
ATOM 877 C CA . PRO A 1 105 ? -1.537 7.536 5.018 1.00 86.06 105 PRO A CA 1
ATOM 878 C C . PRO A 1 105 ? -2.657 8.585 4.956 1.00 86.06 105 PRO A C 1
ATOM 880 O O . PRO A 1 105 ? -3.390 8.829 5.923 1.00 86.06 105 PRO A O 1
ATOM 883 N N . ARG A 1 106 ? -2.797 9.230 3.795 1.00 81.44 106 ARG A N 1
ATOM 884 C CA . ARG A 1 106 ? -3.864 10.211 3.538 1.00 81.44 106 ARG A CA 1
ATOM 885 C C . ARG A 1 106 ? -5.202 9.506 3.298 1.00 81.44 106 ARG A C 1
ATOM 887 O O . ARG A 1 106 ? -5.254 8.292 3.159 1.00 81.44 106 ARG A O 1
ATOM 894 N N . LYS A 1 107 ? -6.300 10.271 3.266 1.00 75.88 107 LYS A N 1
ATOM 895 C CA . LYS A 1 107 ? -7.638 9.729 2.952 1.00 75.88 107 LYS A CA 1
ATOM 896 C C . LYS A 1 107 ? -7.706 9.096 1.560 1.00 75.88 107 LYS A C 1
ATOM 898 O O . LYS A 1 107 ? -8.478 8.190 1.359 1.00 75.88 107 LYS A O 1
ATOM 903 N N . GLU A 1 108 ? -6.890 9.566 0.628 1.00 69.38 108 GLU A N 1
ATOM 904 C CA . GLU A 1 108 ? -6.829 9.052 -0.746 1.00 69.38 108 GLU A CA 1
ATOM 905 C C . GLU A 1 108 ? -6.215 7.643 -0.835 1.00 69.38 108 GLU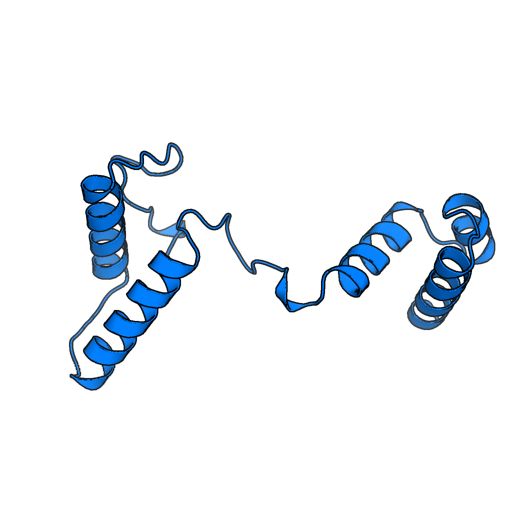 A C 1
ATOM 907 O O . GLU A 1 108 ? -6.217 7.042 -1.899 1.00 69.38 108 GLU A O 1
ATOM 912 N N . TRP A 1 109 ? -5.654 7.134 0.268 1.00 69.00 109 TRP A N 1
ATOM 913 C CA . TRP A 1 109 ? -5.000 5.829 0.331 1.00 69.00 109 TRP A CA 1
ATOM 914 C C . TRP A 1 109 ? -5.923 4.706 0.838 1.00 69.00 109 TRP A C 1
ATOM 916 O O . TRP A 1 109 ? -5.559 3.544 0.699 1.00 69.00 109 TRP A O 1
ATOM 926 N N . ALA A 1 110 ? -7.068 5.019 1.461 1.00 58.53 110 ALA A N 1
ATOM 927 C CA . ALA A 1 110 ? -7.927 4.031 2.126 1.00 58.53 110 ALA A CA 1
ATOM 928 C C . ALA A 1 110 ? -9.415 4.389 2.080 1.00 58.53 110 ALA A C 1
ATOM 930 O O . ALA A 1 110 ? -9.728 5.601 2.117 1.00 58.53 110 ALA A O 1
#

Organism: NCBI:txid231223

Foldseek 3Di:
DLVVLLVVLVVVVVVPDDLVVSCVVSVHDSVRNVVSVCPVVVDVVPCPVDDDPPDPPVVVVVLVVVVVVCVVVVNDDDPQNVQVVQLVVCVVVVNDDPVDDNSTDDPVVD

Secondary structure (DSSP, 8-state):
-HHHHHHHHHHHHHTT--HHHHHHHTT--HHHHHHHHHHHHS-GGG--SSS---S-HHHHHHHHHHHHHHHHTT----HHHHHHHHHHHHHHTT---TTSBTTBPPGGG-